Protein AF-A0A661E5K5-F1 (afdb_monomer)

Sequence (75 aa):
MTTDDNGNKGNFDDDIYTREEFNSGLPKNKFPSTEDDPRTVYAAVHDELMLDGNARQNLATFCQTWEEPEIHQLM

Radius of gyration: 20.57 Å; Cα contacts (8 Å, |Δi|>4): 17; chains: 1; bounding box: 47×58×38 Å

Foldseek 3Di:
DDDDPPPPPPPPVPDLCVDPVLVVADDDPDDDPDDDDPVNVVVRVVVVVVVVDQLVPPPPDPDDRDDDVVVVVVD

Secondary structure (DSSP, 8-state):
-----------GGG-GGG-HHHHT---SSS--SS---HHHHHHHHHHHHGGG--GGG--S--S-----HHHHHH-

Nearest PDB structures (foldseek):
  3hbx-assembly1_E  TM=9.369E-01  e=9.691E-03  Arabidopsis thaliana

pLDDT: mean 82.07, std 16.84, range [39.94, 97.94]

Structure (mmCIF, N/CA/C/O backbone):
data_AF-A0A661E5K5-F1
#
_entry.id   AF-A0A661E5K5-F1
#
loop_
_atom_site.group_PDB
_atom_site.id
_atom_site.type_symbol
_atom_site.label_atom_id
_atom_site.label_alt_id
_atom_site.label_comp_id
_atom_site.label_asym_id
_atom_site.label_entity_id
_atom_site.label_seq_id
_atom_site.pdbx_PDB_ins_code
_atom_site.Cartn_x
_atom_site.Cartn_y
_atom_site.Cartn_z
_atom_site.occupancy
_atom_site.B_iso_or_equiv
_atom_site.auth_seq_id
_atom_site.auth_comp_id
_atom_site.auth_asym_id
_atom_site.auth_atom_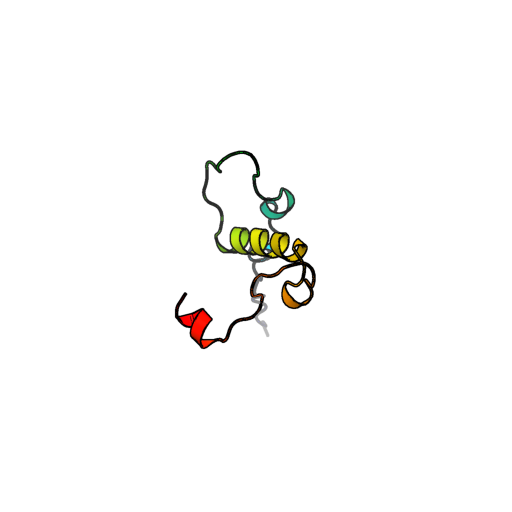id
_atom_site.pdbx_PDB_model_num
ATOM 1 N N . MET A 1 1 ? 30.711 -46.616 -17.115 1.00 39.94 1 MET A N 1
ATOM 2 C CA . MET A 1 1 ? 29.838 -45.875 -16.184 1.00 39.94 1 MET A CA 1
ATOM 3 C C . MET A 1 1 ? 30.035 -44.400 -16.460 1.00 39.94 1 MET A C 1
ATOM 5 O O . MET A 1 1 ? 30.932 -43.791 -15.901 1.00 39.94 1 MET A O 1
ATOM 9 N N . THR A 1 2 ? 29.285 -43.872 -17.419 1.00 41.34 2 THR A N 1
ATOM 10 C CA . THR A 1 2 ? 29.179 -42.434 -17.672 1.00 41.34 2 THR A CA 1
ATOM 11 C C . THR A 1 2 ? 27.876 -42.007 -17.018 1.00 41.34 2 THR A C 1
ATOM 13 O O . THR A 1 2 ? 26.814 -42.252 -17.576 1.00 41.34 2 THR A O 1
ATOM 16 N N . THR A 1 3 ? 27.943 -41.511 -15.786 1.00 48.75 3 THR A N 1
ATOM 17 C CA . THR A 1 3 ? 26.795 -40.867 -15.147 1.00 48.75 3 THR A CA 1
ATOM 18 C C . THR A 1 3 ? 26.730 -39.439 -15.649 1.00 48.75 3 THR A C 1
ATOM 20 O O . THR A 1 3 ? 27.572 -38.612 -15.307 1.00 48.75 3 THR A O 1
ATOM 23 N N . ASP A 1 4 ? 25.777 -39.228 -16.545 1.00 49.66 4 ASP A N 1
ATOM 24 C CA . ASP A 1 4 ? 24.878 -38.082 -16.629 1.00 49.66 4 ASP A CA 1
ATOM 25 C C . ASP A 1 4 ? 25.049 -37.085 -15.472 1.00 49.66 4 ASP A C 1
ATOM 27 O O . ASP A 1 4 ? 24.500 -37.273 -14.390 1.00 49.66 4 ASP A O 1
ATOM 31 N N . ASP A 1 5 ? 25.788 -36.005 -15.710 1.00 50.75 5 ASP A N 1
ATOM 32 C CA . ASP A 1 5 ? 25.676 -34.790 -14.906 1.00 50.75 5 ASP A CA 1
ATOM 33 C 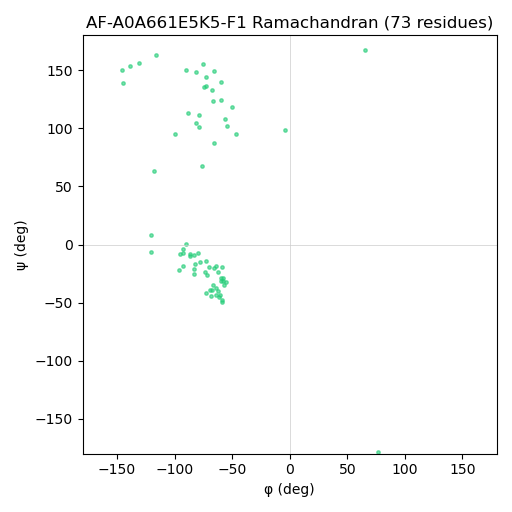C . ASP A 1 5 ? 25.225 -33.667 -15.837 1.00 50.75 5 ASP A C 1
ATOM 35 O O . ASP A 1 5 ? 25.935 -32.713 -16.154 1.00 50.75 5 ASP A O 1
ATOM 39 N N . ASN A 1 6 ? 24.015 -33.855 -16.372 1.00 48.00 6 ASN A N 1
ATOM 40 C CA . ASN A 1 6 ? 23.262 -32.787 -17.009 1.00 48.00 6 ASN A CA 1
ATOM 41 C C . ASN A 1 6 ? 22.698 -31.921 -15.876 1.00 48.00 6 ASN A C 1
ATOM 43 O O . ASN A 1 6 ? 21.505 -31.947 -15.570 1.00 48.00 6 ASN A O 1
ATOM 47 N N . GLY A 1 7 ? 23.618 -31.243 -15.185 1.00 45.00 7 GLY A N 1
ATOM 48 C CA . GLY A 1 7 ? 23.327 -30.296 -14.130 1.00 45.00 7 GLY A CA 1
ATOM 49 C C . GLY A 1 7 ? 22.406 -29.239 -14.704 1.00 45.00 7 GLY A C 1
ATOM 50 O O . GLY A 1 7 ? 22.812 -28.427 -15.536 1.00 45.00 7 GLY A O 1
ATOM 51 N N . ASN A 1 8 ? 21.148 -29.308 -14.280 1.00 54.12 8 ASN A N 1
ATOM 52 C CA . ASN A 1 8 ? 20.153 -28.265 -14.414 1.00 54.12 8 ASN A CA 1
ATOM 53 C C . ASN A 1 8 ? 20.806 -26.947 -13.979 1.00 54.12 8 ASN A C 1
ATOM 55 O O . ASN A 1 8 ? 20.902 -26.662 -12.785 1.00 54.12 8 ASN A O 1
ATOM 59 N N . LYS A 1 9 ? 21.324 -26.179 -14.944 1.00 53.12 9 LYS A N 1
ATOM 60 C CA . LYS A 1 9 ? 21.724 -24.793 -14.739 1.00 53.12 9 LYS A CA 1
ATOM 61 C C . LYS A 1 9 ? 20.426 -24.062 -14.437 1.00 53.12 9 LYS A C 1
ATOM 63 O O . LYS A 1 9 ? 19.758 -23.608 -15.357 1.00 53.12 9 LYS A O 1
ATOM 68 N N . GLY A 1 10 ? 20.031 -24.039 -13.164 1.00 51.62 10 GLY A N 1
ATOM 69 C CA . GLY A 1 10 ? 19.000 -23.126 -12.701 1.00 51.62 10 GLY A CA 1
ATOM 70 C C . GLY A 1 10 ? 19.396 -21.750 -13.213 1.00 51.62 10 GLY A C 1
ATOM 71 O O . GLY A 1 10 ? 20.516 -21.310 -12.951 1.00 51.62 10 GLY A O 1
ATOM 72 N N . ASN A 1 11 ? 18.545 -21.156 -14.047 1.00 58.34 11 ASN A N 1
ATOM 73 C CA . ASN A 1 11 ? 18.732 -19.807 -14.552 1.00 58.34 11 ASN A CA 1
ATOM 74 C C . ASN A 1 11 ? 18.908 -18.895 -13.337 1.00 58.34 11 ASN A C 1
ATOM 76 O O . ASN A 1 11 ? 17.937 -18.554 -12.669 1.00 58.34 11 ASN A O 1
ATOM 80 N N . PHE A 1 12 ? 20.146 -18.506 -13.039 1.00 53.44 12 PHE A N 1
ATOM 81 C CA . PHE A 1 12 ? 20.423 -17.465 -12.051 1.00 53.44 12 PHE A CA 1
ATOM 82 C C . PHE A 1 12 ? 19.739 -16.140 -12.444 1.00 53.44 12 PHE A C 1
ATOM 84 O O . PHE A 1 12 ? 19.472 -15.315 -11.580 1.00 53.44 12 PHE A O 1
ATOM 91 N N . ASP A 1 13 ? 19.371 -15.993 -13.721 1.00 55.81 13 ASP A N 1
ATOM 92 C CA . ASP A 1 13 ? 18.646 -14.851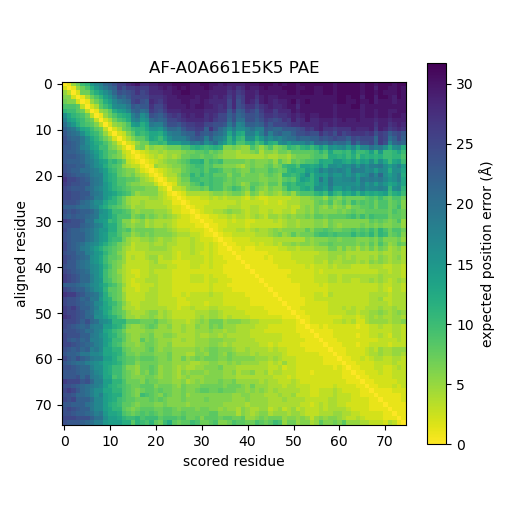 -14.287 1.00 55.81 13 ASP A CA 1
ATOM 93 C C . ASP A 1 13 ? 17.117 -14.877 -14.040 1.00 55.81 13 ASP A C 1
ATOM 95 O O . ASP A 1 13 ? 16.424 -13.897 -14.332 1.00 55.81 13 ASP A O 1
ATOM 99 N N . ASP A 1 14 ? 16.566 -15.971 -13.491 1.00 64.62 14 ASP A N 1
ATOM 100 C CA . ASP A 1 14 ? 15.133 -16.070 -13.161 1.00 64.62 14 ASP A CA 1
ATOM 101 C C . ASP A 1 14 ? 14.795 -15.509 -11.765 1.00 64.62 14 ASP A C 1
ATOM 103 O O . ASP A 1 14 ? 13.614 -15.337 -11.448 1.00 64.62 14 ASP A O 1
ATOM 107 N N . ASP A 1 15 ? 15.795 -15.199 -10.931 1.00 78.44 15 ASP A N 1
ATOM 108 C CA . ASP A 1 15 ? 15.553 -14.586 -9.624 1.00 78.44 15 ASP A CA 1
ATOM 109 C C . ASP A 1 15 ? 15.269 -13.084 -9.767 1.00 78.44 15 ASP A C 1
ATOM 111 O O . ASP 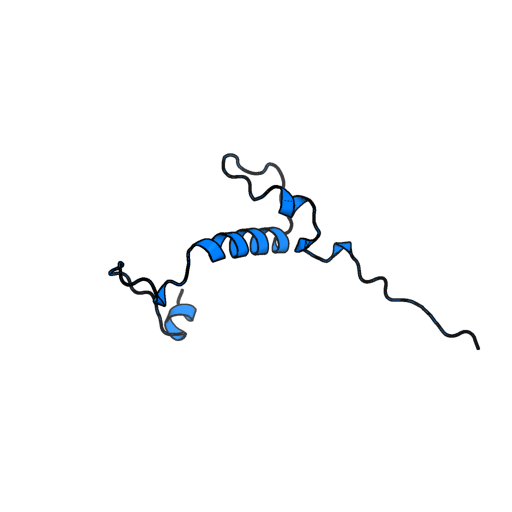A 1 15 ? 16.143 -12.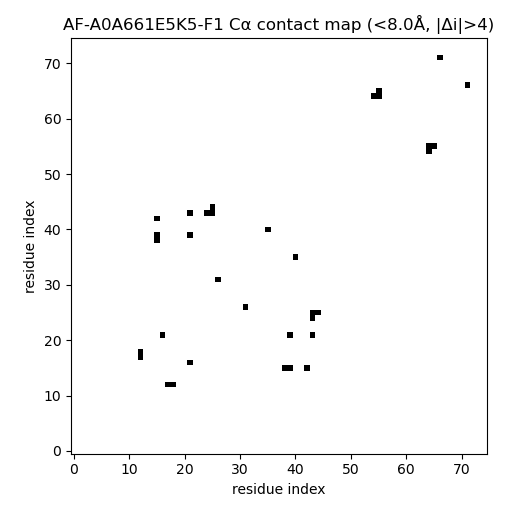279 -10.097 1.00 78.44 15 ASP A O 1
ATOM 115 N N . ILE A 1 16 ? 14.021 -12.713 -9.480 1.00 76.44 16 ILE A N 1
ATOM 116 C CA . ILE A 1 16 ? 13.493 -11.350 -9.590 1.00 76.44 16 ILE A CA 1
ATOM 117 C C . ILE A 1 16 ? 14.309 -10.367 -8.737 1.00 76.44 16 ILE A C 1
ATOM 119 O O . ILE A 1 16 ? 14.520 -9.230 -9.158 1.00 76.44 16 ILE A O 1
ATOM 123 N N . TYR A 1 17 ? 14.817 -10.806 -7.581 1.00 77.31 17 TYR A N 1
ATOM 124 C CA . TYR A 1 17 ? 15.544 -9.945 -6.642 1.00 77.31 17 TYR A CA 1
ATOM 125 C C . TYR A 1 17 ? 17.029 -9.761 -6.988 1.00 77.31 17 TYR A C 1
ATOM 127 O O . TYR A 1 17 ? 17.698 -8.919 -6.392 1.00 77.31 17 TYR A O 1
ATOM 135 N N . THR A 1 18 ? 17.549 -10.521 -7.956 1.00 77.50 18 THR A N 1
ATOM 136 C CA . THR A 1 18 ? 18.947 -10.428 -8.415 1.00 77.50 18 THR A CA 1
ATOM 137 C C . THR A 1 18 ? 19.107 -9.462 -9.607 1.00 77.50 18 THR A C 1
ATOM 139 O O . THR A 1 18 ? 20.225 -9.127 -10.000 1.00 77.50 18 THR A O 1
ATOM 142 N N . ARG A 1 19 ? 18.002 -8.954 -10.173 1.00 71.88 19 ARG A N 1
ATOM 143 C CA . ARG A 1 19 ? 18.003 -8.055 -11.342 1.00 71.88 19 ARG A CA 1
ATOM 144 C C . ARG A 1 19 ? 18.498 -6.651 -10.985 1.00 71.88 19 ARG A C 1
ATOM 146 O O . ARG A 1 19 ? 18.066 -6.062 -9.998 1.00 71.88 19 ARG A O 1
ATOM 153 N N . GLU A 1 20 ? 19.354 -6.072 -11.833 1.00 68.31 20 GLU A N 1
ATOM 154 C CA . GLU A 1 20 ? 19.886 -4.713 -11.626 1.00 68.31 20 GLU A CA 1
ATOM 155 C C . GLU A 1 20 ? 18.787 -3.641 -11.566 1.00 68.31 20 GLU A C 1
ATOM 157 O O . GLU A 1 20 ? 18.917 -2.671 -10.820 1.00 68.31 20 GLU A O 1
ATOM 162 N N . GLU A 1 21 ? 17.683 -3.848 -12.287 1.00 66.62 21 GLU A N 1
ATOM 163 C CA . GLU A 1 21 ? 16.509 -2.962 -12.332 1.00 66.62 21 GLU A CA 1
ATOM 164 C C . GLU A 1 21 ? 15.886 -2.729 -10.944 1.00 66.62 21 GLU A C 1
ATOM 166 O O . GLU A 1 21 ? 15.398 -1.634 -10.653 1.00 66.62 21 GLU A O 1
ATOM 171 N N . PHE A 1 22 ? 15.966 -3.722 -10.048 1.00 68.69 22 PHE A N 1
ATOM 172 C CA . PHE A 1 22 ? 15.425 -3.624 -8.690 1.00 68.69 22 PHE A CA 1
ATOM 173 C C . PHE A 1 22 ? 16.257 -2.690 -7.793 1.00 68.69 22 PHE A C 1
ATOM 175 O O . PHE A 1 22 ? 15.725 -2.065 -6.875 1.00 68.69 22 PHE A O 1
ATOM 182 N N . ASN A 1 23 ? 17.555 -2.527 -8.080 1.00 69.00 23 ASN A N 1
ATOM 183 C CA . ASN A 1 23 ? 18.457 -1.706 -7.265 1.00 69.00 23 ASN A CA 1
ATOM 184 C C . ASN A 1 23 ? 18.223 -0.196 -7.430 1.00 69.00 23 ASN A C 1
ATOM 186 O O . ASN A 1 23 ? 18.576 0.579 -6.540 1.00 69.00 23 ASN A O 1
ATOM 190 N N . SER A 1 24 ? 17.647 0.245 -8.554 1.00 73.38 24 SER A N 1
ATOM 191 C CA . SER A 1 24 ? 17.405 1.671 -8.828 1.00 73.38 24 SER A CA 1
ATOM 192 C C . SER A 1 24 ? 16.081 2.216 -8.279 1.00 73.38 24 SER A C 1
ATOM 194 O O . SER A 1 24 ? 15.889 3.435 -8.286 1.00 73.38 24 SER A O 1
ATOM 196 N N . GLY A 1 25 ? 15.199 1.350 -7.765 1.00 77.50 25 GLY A N 1
ATOM 197 C CA . GLY A 1 25 ? 13.848 1.717 -7.329 1.00 77.50 25 GLY A CA 1
ATOM 198 C C . GLY A 1 25 ? 12.937 2.178 -8.478 1.00 77.50 25 GLY A C 1
ATOM 199 O O . GLY A 1 25 ? 13.386 2.448 -9.592 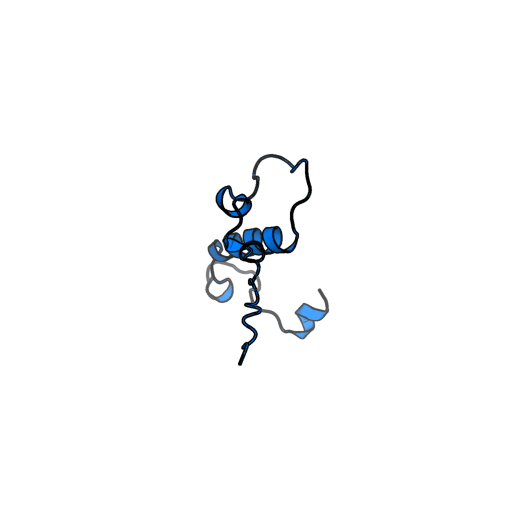1.00 77.50 25 GLY A O 1
ATOM 200 N N . LEU A 1 26 ? 11.631 2.279 -8.213 1.00 86.75 26 LEU A N 1
ATOM 201 C CA . LEU A 1 26 ? 10.654 2.680 -9.230 1.00 86.75 26 LEU A CA 1
ATOM 202 C C . LEU A 1 26 ? 10.747 4.186 -9.568 1.00 86.75 26 LEU A C 1
ATOM 204 O O . LEU A 1 26 ? 10.980 5.016 -8.678 1.00 86.75 26 LEU A O 1
ATOM 208 N N . PRO A 1 27 ? 10.539 4.582 -10.840 1.00 88.88 27 PRO A N 1
ATOM 209 C CA . PRO A 1 27 ? 10.600 5.980 -11.260 1.00 88.88 27 PRO A CA 1
ATOM 210 C C . PRO A 1 27 ? 9.465 6.809 -10.639 1.00 88.88 27 PRO A C 1
ATOM 212 O O . PRO A 1 27 ? 8.289 6.534 -10.845 1.00 88.88 27 PRO A O 1
ATOM 215 N N . LYS A 1 28 ? 9.817 7.882 -9.915 1.00 90.00 28 LYS A N 1
ATOM 216 C CA . LYS A 1 28 ? 8.848 8.698 -9.146 1.00 90.00 28 LYS A CA 1
ATOM 217 C C . LYS A 1 28 ? 8.336 9.950 -9.868 1.00 90.00 28 LYS A C 1
ATOM 219 O O . LYS A 1 28 ? 7.290 10.481 -9.520 1.00 90.00 28 LYS A O 1
ATOM 224 N N . ASN A 1 29 ? 9.083 10.443 -10.860 1.00 93.75 29 ASN A N 1
ATOM 225 C CA . ASN A 1 29 ? 8.880 11.786 -11.433 1.00 93.75 29 ASN A CA 1
ATOM 226 C C . ASN A 1 29 ? 8.574 11.797 -12.937 1.00 93.75 29 ASN A C 1
ATOM 228 O O . ASN A 1 29 ? 8.360 12.864 -13.513 1.00 93.75 29 ASN A O 1
ATOM 232 N N . LYS A 1 30 ? 8.649 10.646 -13.608 1.00 92.69 30 LYS A N 1
ATOM 233 C CA . LYS A 1 30 ? 8.487 10.528 -15.061 1.00 92.69 30 LYS A CA 1
ATOM 234 C C . LYS A 1 30 ? 7.810 9.210 -15.388 1.00 92.69 30 LYS A C 1
ATOM 236 O O . LYS A 1 30 ? 8.013 8.228 -14.683 1.00 92.69 30 LYS A O 1
ATOM 241 N N . PHE A 1 31 ? 7.060 9.201 -16.483 1.00 91.50 31 PHE A N 1
ATOM 242 C CA . PHE A 1 31 ? 6.523 7.969 -17.039 1.00 91.50 31 PHE A CA 1
ATOM 243 C C . PHE A 1 31 ? 7.651 7.172 -17.731 1.00 91.50 31 PHE A C 1
ATOM 245 O O . PHE A 1 31 ? 8.444 7.795 -18.450 1.00 91.50 31 PHE A O 1
ATOM 252 N N . PRO A 1 32 ? 7.755 5.844 -17.526 1.00 89.69 32 PRO A N 1
ATOM 253 C CA . PRO A 1 32 ? 8.739 5.008 -18.213 1.00 89.69 32 PRO A CA 1
ATOM 254 C C . PRO A 1 32 ? 8.564 5.052 -19.736 1.00 89.69 32 PRO A C 1
ATOM 256 O O . PRO A 1 32 ? 7.447 5.054 -20.245 1.00 89.69 32 PRO A O 1
ATOM 259 N N . SER A 1 33 ? 9.666 5.087 -20.485 1.00 91.81 33 SER A N 1
ATOM 260 C CA . SER A 1 33 ? 9.632 5.033 -21.957 1.00 91.81 33 SER A CA 1
ATOM 261 C C . SER A 1 33 ? 9.499 3.614 -22.515 1.00 91.81 33 SER A C 1
ATOM 263 O O . SER A 1 33 ? 9.210 3.451 -23.697 1.00 91.81 33 SER A O 1
ATOM 265 N N . THR A 1 34 ? 9.764 2.609 -21.685 1.00 90.06 34 THR A N 1
ATOM 266 C CA . THR A 1 34 ? 9.781 1.183 -22.020 1.00 90.06 34 THR A CA 1
ATOM 267 C C . THR A 1 34 ? 8.957 0.406 -21.001 1.00 90.06 34 THR A C 1
ATOM 269 O O . THR A 1 34 ? 8.739 0.881 -19.888 1.00 90.06 34 THR A O 1
ATOM 272 N N . GLU A 1 35 ? 8.480 -0.766 -21.406 1.00 89.25 35 GLU A N 1
ATOM 273 C CA . GLU A 1 35 ? 7.792 -1.715 -20.529 1.00 89.25 35 GLU A CA 1
ATOM 274 C C . GLU A 1 35 ? 8.814 -2.540 -19.732 1.00 89.25 35 GLU A C 1
ATOM 276 O O . GLU A 1 35 ? 9.894 -2.830 -20.247 1.00 89.25 35 GLU A O 1
ATOM 281 N N . ASP A 1 36 ? 8.441 -2.941 -18.515 1.00 86.38 36 ASP A N 1
ATOM 282 C CA . ASP A 1 36 ? 9.230 -3.803 -17.625 1.00 86.38 36 ASP A CA 1
ATOM 283 C C . ASP A 1 36 ? 8.501 -5.136 -17.378 1.00 86.38 36 ASP A C 1
ATOM 285 O O . ASP A 1 36 ? 7.291 -5.258 -17.601 1.00 86.38 36 ASP A O 1
ATOM 289 N N . ASP A 1 37 ? 9.224 -6.149 -16.887 1.00 87.12 37 ASP A N 1
ATOM 290 C CA . ASP A 1 37 ? 8.634 -7.447 -16.542 1.00 87.12 37 ASP A CA 1
ATOM 291 C C . ASP A 1 37 ? 7.546 -7.287 -15.456 1.00 87.12 37 ASP A C 1
ATOM 293 O O . ASP A 1 37 ? 7.834 -6.787 -14.361 1.00 87.12 37 ASP A O 1
ATOM 297 N N . PRO A 1 38 ? 6.300 -7.745 -15.693 1.00 89.81 38 PRO A N 1
ATOM 298 C CA . PRO A 1 38 ? 5.193 -7.537 -14.759 1.00 89.81 38 PRO A CA 1
ATOM 299 C C . PRO A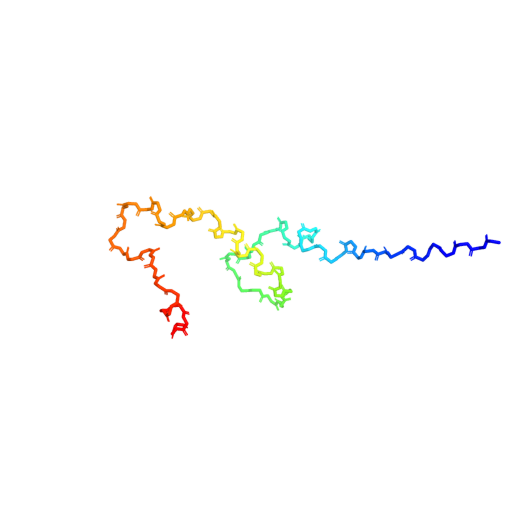 1 38 ? 5.445 -8.136 -13.372 1.00 89.81 38 PRO A C 1
ATOM 301 O O . PRO A 1 38 ? 4.927 -7.619 -12.382 1.00 89.81 38 PRO A O 1
ATOM 304 N N . ARG A 1 39 ? 6.240 -9.212 -13.273 1.00 88.31 39 ARG A N 1
ATOM 305 C CA . ARG A 1 39 ? 6.576 -9.825 -11.979 1.00 88.31 39 ARG A CA 1
ATOM 306 C C . ARG A 1 39 ? 7.560 -8.964 -11.190 1.00 88.31 39 ARG A C 1
ATOM 308 O O . ARG A 1 39 ? 7.345 -8.782 -9.994 1.00 88.31 39 ARG A O 1
ATOM 315 N N . THR A 1 40 ? 8.575 -8.399 -11.850 1.00 86.00 40 THR A N 1
ATOM 316 C CA . THR A 1 40 ? 9.497 -7.427 -11.237 1.00 86.00 40 THR A CA 1
ATOM 317 C C . THR A 1 40 ? 8.744 -6.209 -10.716 1.00 86.00 40 THR A C 1
ATOM 319 O O . THR A 1 40 ? 8.913 -5.833 -9.557 1.00 86.00 40 THR A O 1
ATOM 322 N N . VAL A 1 41 ? 7.872 -5.620 -11.540 1.00 89.12 41 VAL A N 1
ATOM 323 C CA . VAL A 1 41 ? 7.115 -4.418 -11.156 1.00 89.12 41 VAL A CA 1
ATOM 324 C C . VAL A 1 41 ? 6.176 -4.711 -9.985 1.00 89.12 41 VAL A C 1
ATOM 326 O O . VAL A 1 41 ? 6.124 -3.929 -9.038 1.00 89.12 41 VAL A O 1
ATOM 329 N N . TYR A 1 42 ? 5.472 -5.848 -10.007 1.00 91.56 42 TYR A N 1
ATOM 330 C CA . TYR A 1 42 ? 4.614 -6.256 -8.893 1.00 91.56 42 TYR A CA 1
ATOM 331 C C . TYR A 1 42 ? 5.403 -6.395 -7.587 1.00 91.56 42 TYR A C 1
ATOM 333 O O . TYR A 1 42 ? 4.976 -5.853 -6.570 1.00 91.56 42 TYR A O 1
ATOM 341 N N . ALA A 1 43 ? 6.551 -7.080 -7.620 1.00 90.50 43 ALA A N 1
ATOM 342 C CA . ALA A 1 43 ? 7.397 -7.252 -6.443 1.00 90.50 43 ALA A CA 1
ATOM 343 C C . ALA A 1 43 ? 7.897 -5.902 -5.907 1.00 90.50 43 ALA A C 1
ATOM 345 O O . ALA A 1 43 ? 7.762 -5.638 -4.718 1.00 90.50 43 ALA A O 1
ATOM 346 N N . ALA A 1 44 ? 8.368 -5.009 -6.783 1.00 89.81 44 ALA A N 1
ATOM 347 C CA . ALA A 1 44 ? 8.850 -3.688 -6.382 1.00 89.81 44 ALA A CA 1
ATOM 348 C C . ALA A 1 44 ? 7.758 -2.841 -5.701 1.00 89.81 44 ALA A C 1
ATOM 350 O O . ALA A 1 44 ? 8.009 -2.223 -4.668 1.00 89.81 44 ALA A O 1
ATOM 351 N N . VAL A 1 45 ? 6.534 -2.839 -6.246 1.00 91.50 45 VAL A N 1
ATOM 352 C CA . VAL A 1 45 ? 5.394 -2.126 -5.640 1.00 91.50 45 VAL A CA 1
ATOM 353 C C . VAL A 1 45 ? 4.971 -2.783 -4.326 1.00 91.50 45 VAL A C 1
ATOM 355 O O . VAL A 1 45 ? 4.712 -2.087 -3.346 1.00 91.50 45 VAL A O 1
ATOM 358 N N . HIS A 1 46 ? 4.891 -4.114 -4.290 1.00 93.00 46 HIS A N 1
ATOM 359 C CA . HIS A 1 46 ? 4.488 -4.850 -3.093 1.00 93.00 46 HIS A CA 1
ATOM 360 C C . HIS A 1 46 ? 5.469 -4.636 -1.933 1.00 93.00 46 HIS A C 1
ATOM 362 O O . HIS A 1 46 ? 5.033 -4.436 -0.800 1.00 93.00 46 HIS A O 1
ATOM 368 N N . ASP A 1 47 ? 6.769 -4.607 -2.224 1.00 91.19 47 ASP A N 1
ATOM 369 C CA . ASP A 1 47 ? 7.817 -4.356 -1.236 1.00 91.19 47 ASP A CA 1
ATOM 370 C C . ASP A 1 47 ? 7.764 -2.916 -0.700 1.00 91.19 47 ASP A C 1
ATOM 372 O O . ASP A 1 47 ? 7.910 -2.708 0.505 1.00 91.19 47 ASP A O 1
ATOM 376 N N . GLU A 1 48 ? 7.492 -1.912 -1.546 1.00 91.62 48 GLU A N 1
ATOM 377 C CA . GLU A 1 48 ? 7.305 -0.527 -1.079 1.00 91.62 48 GLU A CA 1
ATOM 378 C C . GLU A 1 48 ? 6.069 -0.406 -0.164 1.00 91.62 48 GLU A C 1
ATOM 380 O O . GLU A 1 48 ? 6.142 0.258 0.871 1.00 91.62 48 GLU A O 1
ATOM 385 N N . LEU A 1 49 ? 4.976 -1.127 -0.458 1.00 94.19 49 LEU A N 1
ATOM 386 C CA . LEU A 1 49 ? 3.766 -1.164 0.383 1.00 94.19 49 LEU A CA 1
ATOM 387 C C . LEU A 1 49 ? 3.984 -1.806 1.760 1.00 94.19 49 LEU A C 1
ATOM 389 O O . LEU A 1 49 ? 3.217 -1.541 2.688 1.00 94.19 49 LEU A O 1
ATOM 393 N N . MET A 1 50 ? 5.033 -2.612 1.953 1.00 92.50 50 MET A N 1
ATOM 394 C CA . MET A 1 50 ? 5.357 -3.145 3.283 1.00 92.50 50 MET A CA 1
ATOM 395 C C . MET A 1 50 ? 5.729 -2.040 4.287 1.00 92.50 50 MET A C 1
ATOM 397 O O . MET A 1 50 ? 5.668 -2.267 5.499 1.00 92.50 50 MET A O 1
ATOM 401 N N . LEU A 1 51 ? 6.080 -0.842 3.805 1.00 93.00 51 LEU A N 1
ATOM 402 C CA . LEU A 1 51 ? 6.399 0.318 4.638 1.00 93.00 51 LEU A CA 1
ATOM 403 C C . LEU A 1 51 ? 5.156 1.026 5.210 1.00 93.00 51 LEU A C 1
ATOM 405 O O . LEU A 1 51 ? 5.299 1.775 6.178 1.00 93.00 51 LEU A O 1
ATOM 409 N N . ASP A 1 52 ? 3.951 0.763 4.687 1.00 92.75 52 ASP A N 1
ATOM 410 C CA . ASP A 1 52 ? 2.700 1.406 5.136 1.00 92.75 52 ASP A CA 1
ATOM 411 C C . ASP A 1 52 ? 2.218 0.903 6.513 1.00 92.75 52 ASP A C 1
ATOM 413 O O . ASP A 1 52 ? 1.380 1.527 7.173 1.00 92.75 52 ASP A O 1
ATOM 417 N N . GLY A 1 53 ? 2.780 -0.209 6.991 1.00 92.88 53 GLY A N 1
ATOM 418 C CA . GLY A 1 53 ? 2.420 -0.823 8.263 1.00 92.88 53 GLY A CA 1
ATOM 419 C C . GLY A 1 53 ? 1.101 -1.602 8.214 1.00 92.88 53 GLY A C 1
ATOM 420 O O . GLY A 1 53 ? 0.452 -1.759 7.183 1.00 92.88 53 GLY A O 1
ATOM 421 N N . ASN A 1 54 ? 0.698 -2.158 9.358 1.00 95.31 54 ASN A N 1
ATOM 422 C CA . ASN A 1 54 ? -0.495 -2.998 9.426 1.00 95.31 54 ASN A CA 1
ATOM 423 C C . ASN A 1 54 ? -1.752 -2.160 9.696 1.00 95.31 54 ASN A C 1
ATOM 425 O O . ASN A 1 54 ? -1.943 -1.656 10.805 1.00 95.31 54 ASN A O 1
ATOM 429 N N . ALA A 1 55 ? -2.661 -2.097 8.721 1.00 94.94 55 ALA A N 1
ATOM 430 C CA . ALA A 1 55 ? -3.917 -1.358 8.840 1.00 94.94 55 ALA A CA 1
ATOM 431 C C . ALA A 1 55 ? -4.775 -1.778 10.053 1.00 94.94 55 ALA A C 1
ATOM 433 O O . ALA A 1 55 ? -5.414 -0.928 10.667 1.00 94.94 55 ALA A O 1
ATOM 434 N N . ARG A 1 56 ? -4.753 -3.052 10.477 1.00 94.50 56 ARG A N 1
ATOM 435 C CA . ARG A 1 56 ? -5.510 -3.514 11.661 1.00 94.50 56 ARG A CA 1
ATOM 436 C C . ARG A 1 56 ? -4.951 -2.990 12.985 1.00 94.50 56 ARG A C 1
ATOM 438 O O . ARG A 1 56 ? -5.645 -3.026 13.995 1.00 94.50 56 ARG A O 1
ATOM 445 N N . GLN A 1 57 ? -3.698 -2.543 12.994 1.00 96.56 57 GLN A N 1
ATOM 446 C CA . GLN A 1 57 ? -3.059 -1.925 14.158 1.00 96.56 57 GLN A CA 1
ATOM 447 C C . GLN A 1 57 ? -3.202 -0.396 14.152 1.00 96.56 57 GLN A C 1
ATOM 449 O O . GLN A 1 57 ? -2.796 0.262 15.110 1.00 96.56 57 GLN A O 1
ATOM 454 N N . ASN A 1 58 ? -3.795 0.185 13.105 1.00 96.06 58 ASN A N 1
ATOM 455 C CA . ASN A 1 58 ? -4.057 1.613 13.037 1.00 96.06 58 ASN A CA 1
ATOM 456 C C . ASN A 1 58 ? -5.298 1.974 13.871 1.00 96.06 58 ASN A C 1
ATOM 458 O O . ASN A 1 58 ? -6.429 1.813 13.423 1.00 96.06 58 ASN A O 1
ATOM 462 N N . LEU A 1 59 ? -5.074 2.502 15.078 1.00 96.50 59 LEU A N 1
ATOM 463 C CA . LEU A 1 59 ? -6.135 2.975 15.981 1.00 96.50 59 LEU A CA 1
ATOM 464 C C . LEU A 1 59 ? -6.492 4.460 15.788 1.00 96.50 59 LEU A C 1
ATOM 466 O O . LEU A 1 59 ? -7.325 4.988 16.522 1.00 96.50 59 LEU A O 1
ATOM 470 N N . ALA A 1 60 ? -5.842 5.151 14.848 1.00 97.94 60 ALA A N 1
ATOM 471 C CA . ALA A 1 60 ? -6.050 6.578 14.605 1.00 97.94 60 ALA A CA 1
ATOM 472 C C . ALA A 1 60 ? -7.107 6.859 13.524 1.00 97.94 60 ALA A C 1
ATOM 474 O O . ALA A 1 60 ? -7.606 7.981 13.436 1.00 97.94 60 ALA A O 1
ATOM 475 N N . THR A 1 61 ? -7.434 5.870 12.687 1.00 95.19 61 THR A N 1
ATOM 476 C CA . THR A 1 61 ? -8.414 6.017 11.604 1.00 95.19 61 THR A CA 1
ATOM 477 C C . THR A 1 61 ? -9.834 5.665 12.049 1.00 95.19 61 THR A C 1
ATOM 479 O O . THR A 1 61 ? -10.036 4.807 12.904 1.00 95.19 61 THR A O 1
ATOM 482 N N . PHE A 1 62 ? -10.823 6.313 11.428 1.00 97.19 62 PHE A N 1
ATOM 483 C CA . PHE A 1 62 ? -12.244 5.961 11.549 1.00 97.19 62 PHE A CA 1
ATOM 484 C C . PHE A 1 62 ? -12.726 5.038 10.415 1.00 97.19 62 PHE A C 1
ATOM 486 O O . PHE A 1 62 ? -13.866 4.581 10.447 1.00 97.19 62 PHE A O 1
ATOM 493 N N . CYS A 1 63 ? -11.894 4.794 9.397 1.00 97.44 63 CYS A N 1
ATOM 494 C CA . CYS A 1 63 ? -12.242 3.939 8.262 1.00 97.44 63 CYS A CA 1
ATOM 495 C C . CYS A 1 63 ? -12.194 2.449 8.631 1.00 97.44 63 CYS A C 1
ATOM 497 O O . CYS A 1 63 ? -11.448 2.042 9.521 1.00 97.44 63 CYS A O 1
ATOM 499 N N . GLN A 1 64 ? -12.945 1.631 7.890 1.00 94.88 64 GLN A N 1
ATOM 500 C CA . GLN A 1 64 ? -12.916 0.175 8.021 1.00 94.88 64 GLN A CA 1
ATOM 501 C C . GLN A 1 64 ? -11.559 -0.383 7.552 1.00 94.88 64 GLN A C 1
ATOM 503 O O . GLN A 1 64 ? -11.072 -0.013 6.48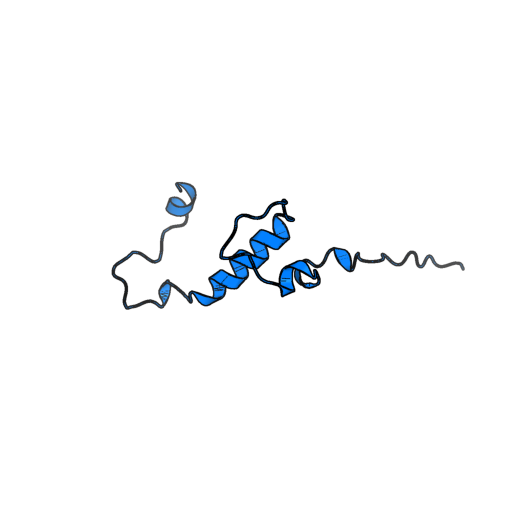7 1.00 94.88 64 GLN A O 1
ATOM 508 N N . THR A 1 65 ? -10.948 -1.274 8.342 1.00 95.81 65 THR A N 1
ATOM 509 C CA . THR A 1 65 ? -9.644 -1.911 8.037 1.00 95.81 65 THR A CA 1
ATOM 510 C C . THR A 1 65 ? -9.717 -3.441 7.952 1.00 95.81 65 THR A C 1
ATOM 512 O O . THR A 1 65 ? -8.694 -4.124 7.853 1.00 95.81 65 THR A O 1
ATOM 515 N N . TRP A 1 66 ? -10.930 -3.996 7.995 1.00 95.44 66 TRP A N 1
ATOM 516 C CA . TRP A 1 66 ? -11.206 -5.420 7.834 1.00 95.44 66 TRP A CA 1
ATOM 517 C C . TRP A 1 66 ? -12.528 -5.635 7.106 1.00 95.44 66 TRP A C 1
ATOM 519 O O . TRP A 1 66 ? -13.505 -4.963 7.415 1.00 95.44 66 TRP A O 1
ATOM 529 N N . GLU A 1 67 ? -12.576 -6.599 6.197 1.00 95.62 67 GLU A N 1
ATOM 530 C CA . GLU A 1 67 ? -13.798 -6.972 5.488 1.00 95.62 67 GLU A CA 1
ATOM 531 C C . GLU A 1 67 ? -13.882 -8.494 5.371 1.00 95.62 67 GLU A C 1
ATOM 533 O O . GLU A 1 67 ? -12.860 -9.196 5.383 1.00 95.62 67 GLU A O 1
ATOM 538 N N . GLU A 1 68 ? -15.104 -9.001 5.260 1.00 96.88 68 GLU A N 1
ATOM 539 C CA . GLU A 1 68 ? -15.383 -10.407 5.017 1.00 96.88 68 GLU A CA 1
ATOM 540 C C . GLU A 1 68 ? -14.880 -10.854 3.622 1.00 96.88 68 GLU A C 1
ATOM 542 O O . GLU A 1 68 ? -14.890 -10.063 2.670 1.00 96.88 68 GLU A O 1
ATOM 547 N N . PRO A 1 69 ? -14.468 -12.127 3.449 1.00 96.06 69 PRO A N 1
ATOM 548 C CA . PRO A 1 69 ? -14.001 -12.648 2.159 1.00 96.06 69 PRO A CA 1
ATOM 549 C C . PRO A 1 69 ? -15.021 -12.526 1.020 1.00 96.06 69 PRO A C 1
ATOM 551 O O . PRO A 1 69 ? -14.635 -12.414 -0.142 1.00 96.06 69 PRO A O 1
ATOM 554 N N . GLU A 1 70 ? -16.315 -12.555 1.329 1.00 96.62 70 GLU A N 1
ATOM 555 C CA . GLU A 1 70 ? -17.398 -12.384 0.362 1.00 96.62 70 GLU A CA 1
ATOM 556 C C . GLU A 1 70 ? -17.415 -10.965 -0.220 1.00 96.62 70 GLU A C 1
ATOM 558 O O . GLU A 1 70 ? -17.686 -10.799 -1.407 1.00 96.62 70 GLU A O 1
ATOM 563 N N . ILE A 1 71 ? -17.066 -9.949 0.580 1.00 95.06 71 ILE A N 1
ATOM 564 C CA . ILE A 1 71 ? -16.949 -8.559 0.114 1.00 95.06 71 ILE A CA 1
ATOM 565 C C . ILE A 1 71 ? -15.741 -8.409 -0.817 1.00 95.06 71 ILE A C 1
ATOM 567 O O . ILE A 1 71 ? -15.862 -7.789 -1.871 1.00 95.06 71 ILE A O 1
ATOM 571 N N . HIS A 1 72 ? -14.623 -9.074 -0.509 1.00 92.88 72 HIS A N 1
ATOM 572 C CA . HIS A 1 72 ? -13.444 -9.109 -1.387 1.00 92.88 72 HIS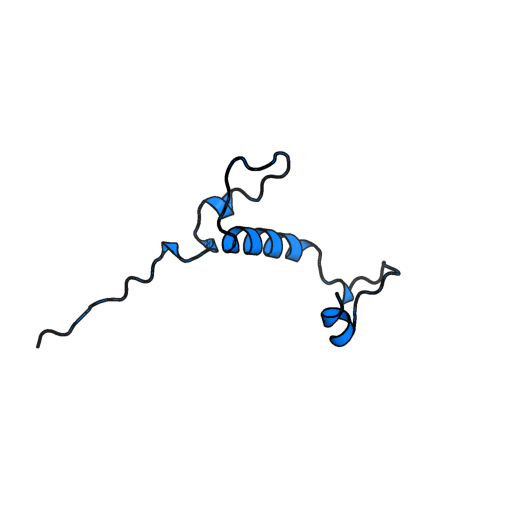 A CA 1
ATOM 573 C C . HIS A 1 72 ? -13.708 -9.770 -2.749 1.00 92.88 72 HIS A C 1
ATOM 575 O O . HIS A 1 72 ? -12.969 -9.511 -3.687 1.00 92.88 72 HIS A O 1
ATOM 581 N N . GLN A 1 73 ? -14.720 -10.637 -2.871 1.00 93.94 73 GLN A N 1
ATOM 582 C CA . GLN A 1 73 ? -15.098 -11.243 -4.157 1.00 93.94 73 GLN A CA 1
ATOM 583 C C . GLN A 1 73 ? -16.003 -10.340 -5.003 1.00 93.94 73 GLN A C 1
ATOM 585 O O . GLN A 1 73 ? -16.128 -10.564 -6.207 1.00 93.94 73 GLN A O 1
ATOM 590 N N . LEU A 1 74 ? -16.686 -9.378 -4.376 1.00 95.75 74 LEU A N 1
ATOM 591 C CA . LEU A 1 74 ? -17.560 -8.431 -5.070 1.00 95.75 74 LEU A CA 1
ATOM 592 C C . LEU A 1 74 ? -16.793 -7.240 -5.660 1.00 95.75 74 LEU A C 1
ATOM 594 O O . LEU A 1 74 ? -17.297 -6.628 -6.603 1.00 95.75 74 LEU A O 1
ATOM 598 N N . MET A 1 75 ? -15.632 -6.903 -5.091 1.00 89.62 75 MET A N 1
ATOM 599 C CA . MET A 1 75 ? -14.722 -5.855 -5.575 1.00 89.62 75 MET A CA 1
ATOM 600 C C . MET A 1 75 ? -13.728 -6.401 -6.597 1.00 89.62 75 MET A C 1
ATOM 602 O O . MET A 1 75 ? -13.459 -5.668 -7.574 1.00 89.62 75 MET A O 1
#

Mean predicted aligned error: 10.04 Å

Solvent-accessible surface area (backbone atoms only — not comparable to full-atom values): 5353 Å² total; per-residue (Å²): 138,84,78,84,76,82,69,79,74,72,62,75,84,71,44,66,88,73,40,73,71,64,77,72,55,82,77,88,86,58,83,77,94,67,88,75,60,69,66,51,53,50,50,55,53,54,59,60,54,63,73,78,61,63,61,80,74,52,85,86,63,91,70,88,65,78,78,59,73,70,59,65,71,76,108